Protein 1Q7H (pdb70)

Structure (mmCIF, N/CA/C/O backbone):
data_1Q7H
#
_entry.id   1Q7H
#
_cell.length_a   48.228
_cell.length_b   58.158
_cell.length_c   112.218
_cell.angle_alpha   90.00
_cell.angle_beta   90.00
_cell.angle_gamma   90.00
#
_symmetry.space_group_name_H-M   'C 2 2 21'
#
loop_
_entity.id
_entity.type
_entity.pdbx_description
1 polymer 'conserved hypothetical protein'
2 non-polymer 'ZINC ION'
3 water water
#
loop_
_atom_site.group_PDB
_atom_site.id
_atom_site.type_symbol
_atom_site.label_atom_id
_atom_site.label_alt_id
_atom_site.label_comp_id
_atom_site.label_asym_id
_atom_site.label_entity_id
_atom_site.label_seq_id
_atom_site.pdbx_PDB_ins_code
_atom_site.Cartn_x
_atom_site.Cartn_y
_atom_site.Cartn_z
_atom_site.occupancy
_atom_site.B_iso_or_equiv
_atom_site.auth_seq_id
_atom_site.auth_comp_id
_atom_site.auth_asym_id
_atom_site.auth_atom_id
_atom_site.pdbx_PDB_model_num
ATOM 1 N N . SER A 1 3 ? 8.639 36.818 2.923 1.00 55.66 3 SER A N 1
ATOM 2 C CA . SER A 1 3 ? 9.190 35.475 2.591 1.00 49.92 3 SER A CA 1
ATOM 3 C C . SER A 1 3 ? 8.248 34.373 3.079 1.00 47.16 3 SER A C 1
ATOM 4 O O . SER A 1 3 ? 8.514 33.187 2.891 1.00 49.10 3 SER A O 1
ATOM 7 N N . LYS A 1 4 ? 7.151 34.776 3.713 1.00 40.74 4 LYS A N 1
ATOM 8 C CA . LYS A 1 4 ? 6.149 33.836 4.201 1.00 37.77 4 LYS A CA 1
ATOM 9 C C . LYS A 1 4 ? 4.909 33.947 3.322 1.00 35.71 4 LYS A C 1
ATOM 10 O O . LYS A 1 4 ? 4.618 35.015 2.788 1.00 35.31 4 LYS A O 1
ATOM 16 N N . HIS A 1 5 ? 4.170 32.850 3.194 1.00 29.67 5 HIS A N 1
ATOM 17 C CA . HIS A 1 5 ? 2.948 32.839 2.397 1.00 27.11 5 HIS A CA 1
ATOM 18 C C . HIS A 1 5 ? 1.937 31.891 3.014 1.00 21.54 5 HIS A C 1
ATOM 19 O O . HIS A 1 5 ? 2.274 30.763 3.361 1.00 23.46 5 HIS A O 1
ATOM 26 N N . PHE A 1 6 ? 0.697 32.334 3.151 1.00 24.40 6 PHE A N 1
ATOM 27 C CA . PHE A 1 6 ? -0.328 31.442 3.660 1.00 23.90 6 PHE A CA 1
ATOM 28 C C . PHE A 1 6 ? -0.574 30.489 2.502 1.00 25.82 6 PHE A C 1
ATOM 29 O O . PHE A 1 6 ? -0.611 30.913 1.339 1.00 20.73 6 PHE A O 1
ATOM 37 N N . ILE A 1 7 ? -0.705 29.205 2.813 1.00 18.76 7 ILE A N 1
ATOM 38 C CA . ILE A 1 7 ? -0.923 28.206 1.788 1.00 20.31 7 ILE A CA 1
ATOM 39 C C . ILE A 1 7 ? -2.400 27.885 1.643 1.00 18.90 7 ILE A C 1
ATOM 40 O O . ILE A 1 7 ? -3.200 28.197 2.521 1.00 24.38 7 ILE A O 1
ATOM 45 N N . SER A 1 8 ? -2.763 27.283 0.514 1.00 22.64 8 SER A N 1
ATOM 46 C CA . SER A 1 8 ? -4.151 26.921 0.253 1.00 23.66 8 SER A CA 1
ATOM 47 C C . SER A 1 8 ? -4.679 25.930 1.297 1.00 24.77 8 SER A C 1
ATOM 48 O O . SER A 1 8 ? -3.922 25.330 2.063 1.00 21.44 8 SER A O 1
ATOM 51 N N . LYS A 1 9 ? -5.994 25.766 1.302 1.00 25.36 9 LYS A N 1
ATOM 52 C CA . LYS A 1 9 ? -6.664 24.855 2.207 1.00 29.71 9 LYS A CA 1
ATOM 53 C C . LYS A 1 9 ? -6.175 23.425 1.933 1.00 27.63 9 LYS A C 1
ATOM 54 O O . LYS A 1 9 ? -5.908 22.660 2.861 1.00 29.89 9 LYS A O 1
ATOM 60 N N . LYS A 1 10 ? -6.041 23.065 0.661 1.00 26.77 10 LYS A N 1
ATOM 61 C CA . LYS A 1 10 ? -5.595 21.720 0.314 1.00 28.51 10 LYS A CA 1
ATOM 62 C C . LYS A 1 10 ? -4.152 21.455 0.721 1.00 27.01 10 LYS A C 1
ATOM 63 O O . LYS A 1 10 ? -3.809 20.342 1.114 1.00 32.00 10 LYS A O 1
ATOM 69 N N . GLU A 1 11 ? -3.302 22.470 0.631 1.00 26.32 11 GLU A N 1
ATOM 70 C CA . GLU A 1 11 ? -1.911 22.305 1.024 1.00 25.94 11 GLU A CA 1
ATOM 71 C C . GLU A 1 11 ? -1.854 22.098 2.541 1.00 24.77 11 GLU A C 1
ATOM 72 O O . GLU A 1 11 ? -1.161 21.212 3.024 1.00 26.11 11 GLU A O 1
ATOM 78 N N . ALA A 1 12 ? -2.595 22.917 3.282 1.00 22.45 12 ALA A N 1
ATOM 79 C CA . ALA A 1 12 ? -2.626 22.820 4.735 1.00 21.25 12 ALA A CA 1
ATOM 80 C C . ALA A 1 12 ? -3.094 21.439 5.167 1.00 24.30 12 ALA A C 1
ATOM 81 O O . ALA A 1 12 ? -2.501 20.816 6.045 1.00 22.20 12 ALA A O 1
ATOM 83 N N . LYS A 1 13 ? -4.155 20.957 4.533 1.00 26.90 13 LYS A N 1
ATOM 84 C CA . LYS A 1 13 ? -4.710 19.656 4.869 1.00 27.02 13 LYS A CA 1
ATOM 85 C C . LYS A 1 13 ? -3.648 18.567 4.899 1.00 26.33 13 LYS A C 1
ATOM 86 O O . LYS A 1 13 ? -3.679 17.692 5.763 1.00 25.90 13 LYS A O 1
ATOM 92 N N . ARG A 1 14 ? -2.705 18.614 3.965 1.00 22.83 14 ARG A N 1
ATOM 93 C CA . ARG A 1 14 ? -1.656 17.604 3.929 1.00 21.54 14 ARG A CA 1
ATOM 94 C C . ARG A 1 14 ? -0.839 17.633 5.218 1.00 22.31 14 ARG A C 1
ATOM 95 O O . ARG A 1 14 ? -0.480 16.590 5.767 1.00 22.92 14 ARG A O 1
ATOM 103 N N . ILE A 1 15 ? -0.537 18.833 5.693 1.00 21.02 15 ILE A N 1
ATOM 104 C CA . ILE A 1 15 ? 0.237 18.979 6.911 1.00 20.83 15 ILE A CA 1
ATOM 105 C C . ILE A 1 15 ? -0.591 18.554 8.122 1.00 23.30 15 ILE A C 1
ATOM 106 O O . ILE A 1 15 ? -0.062 17.934 9.040 1.00 21.51 15 ILE A O 1
ATOM 111 N N . TRP A 1 16 ? -1.886 18.866 8.121 1.00 20.82 16 TRP A N 1
ATOM 112 C CA . TRP A 1 16 ? -2.740 18.474 9.242 1.00 22.88 16 TRP A CA 1
ATOM 113 C C . TRP A 1 16 ? -2.759 16.958 9.362 1.00 23.94 16 TRP A C 1
ATOM 114 O O . TRP A 1 16 ? -2.663 16.403 10.464 1.00 21.45 16 TRP A O 1
ATOM 125 N N . GLU A 1 17 ? -2.896 16.295 8.219 1.00 20.70 17 GLU A N 1
ATOM 126 C CA . GLU A 1 17 ? -2.946 14.845 8.179 1.00 20.79 17 GLU A CA 1
ATOM 127 C C . GLU A 1 17 ? -1.630 14.226 8.622 1.00 14.25 17 GLU A C 1
ATOM 128 O O . GLU A 1 17 ? -1.624 13.208 9.295 1.00 21.26 17 GLU A O 1
ATOM 134 N N . GLN A 1 18 ? -0.512 14.830 8.243 1.00 19.95 18 GLN A N 1
ATOM 135 C CA . GLN A 1 18 ? 0.785 14.305 8.661 1.00 18.97 18 GLN A CA 1
ATOM 136 C C . GLN A 1 18 ? 0.920 14.367 10.185 1.00 21.39 18 GLN A C 1
ATOM 137 O O . GLN A 1 18 ? 1.386 13.421 10.814 1.00 23.71 18 GLN A O 1
ATOM 151 N N . SER A 1 20 ? -1.573 14.553 12.327 1.00 18.64 20 SER A N 1
ATOM 152 C CA . SER A 1 20 ? -2.617 13.727 12.936 1.00 21.88 20 SER A CA 1
ATOM 153 C C . SER A 1 20 ? -2.114 12.292 13.131 1.00 23.03 20 SER A C 1
ATOM 154 O O . SER A 1 20 ? -2.659 11.530 13.923 1.00 25.62 20 SER A O 1
ATOM 157 N N . ARG A 1 21 ? -1.066 11.925 12.407 1.00 26.00 21 ARG A N 1
ATOM 158 C CA . ARG A 1 21 ? -0.496 10.591 12.542 1.00 27.33 21 ARG A CA 1
ATOM 159 C C . ARG A 1 21 ? 0.010 10.376 13.959 1.00 28.73 21 ARG A C 1
ATOM 160 O O . ARG A 1 21 ? 0.076 9.247 14.440 1.00 29.80 21 ARG A O 1
ATOM 168 N N . TYR A 1 22 ? 0.382 11.464 14.621 1.00 21.72 22 TYR A N 1
ATOM 169 C CA . TYR A 1 22 ? 0.906 11.383 15.977 1.00 20.85 22 TYR A CA 1
ATOM 170 C C . TYR A 1 22 ? -0.100 11.903 16.981 1.00 15.84 22 TYR A C 1
ATOM 171 O O . TYR A 1 22 ? 0.235 12.141 18.141 1.00 21.29 22 TYR A O 1
ATOM 180 N N . GLY A 1 23 ? -1.335 12.082 16.524 1.00 15.59 23 GLY A N 1
ATOM 181 C CA . GLY A 1 23 ? -2.379 12.584 17.396 1.00 14.09 23 GLY A CA 1
ATOM 182 C C . GLY A 1 23 ? -2.269 14.078 17.663 1.00 16.83 23 GLY A C 1
ATOM 183 O O . GLY A 1 23 ? -2.913 14.585 18.576 1.00 15.78 23 GLY A O 1
ATOM 184 N N . ILE A 1 24 ? -1.446 14.779 16.882 1.00 15.45 24 ILE A N 1
ATOM 185 C CA . ILE A 1 24 ? -1.286 16.228 17.038 1.00 15.53 24 ILE A CA 1
ATOM 186 C C . ILE A 1 24 ? -2.375 16.824 16.147 1.00 17.83 24 ILE A C 1
ATOM 187 O O . ILE A 1 24 ? -2.310 16.744 14.917 1.00 20.44 24 ILE A O 1
ATOM 192 N N . ASP A 1 25 ? -3.382 17.412 16.776 1.00 17.35 25 ASP A N 1
ATOM 193 C CA . ASP A 1 25 ? -4.532 17.959 16.063 1.00 18.50 25 ASP A CA 1
ATOM 194 C C . ASP A 1 25 ? -4.504 19.444 15.716 1.00 18.31 25 ASP A C 1
ATOM 195 O O . ASP A 1 25 ? -4.738 20.289 16.579 1.00 20.27 25 ASP A O 1
ATOM 200 N N . ILE A 1 26 ? -4.235 19.759 14.449 1.00 21.86 26 ILE A N 1
ATOM 201 C CA . ILE A 1 26 ? -4.231 21.148 13.988 1.00 21.35 26 ILE A CA 1
ATOM 202 C C . ILE A 1 26 ? -5.178 21.291 12.803 1.00 20.99 26 ILE A C 1
ATOM 203 O O . ILE A 1 26 ? -5.074 22.227 12.021 1.00 23.27 26 ILE A O 1
ATOM 208 N N . THR A 1 27 ? -6.098 20.347 12.669 1.00 23.92 27 THR A N 1
ATOM 209 C CA . THR A 1 27 ? -7.062 20.381 11.576 1.00 27.13 27 THR A CA 1
ATOM 210 C C . THR A 1 27 ? -7.771 21.727 11.570 1.00 26.33 27 THR A C 1
ATOM 211 O O . THR A 1 27 ? -8.217 22.198 12.612 1.00 25.79 27 THR A O 1
ATOM 215 N N . GLY A 1 28 ? -7.852 22.354 10.400 1.00 27.93 28 GLY A N 1
ATOM 216 C CA . GLY A 1 28 ? -8.515 23.643 10.301 1.00 26.15 28 GLY A CA 1
ATOM 217 C C . GLY A 1 28 ? -7.633 24.862 10.516 1.00 28.20 28 GLY A C 1
ATOM 218 O O . GLY A 1 28 ? -8.052 25.982 10.230 1.00 35.51 28 GLY A O 1
ATOM 219 N N . GLU A 1 29 ? -6.420 24.668 11.021 1.00 26.86 29 GLU A N 1
ATOM 220 C CA . GLU A 1 29 ? -5.515 25.795 11.250 1.00 24.08 29 GLU A CA 1
ATOM 221 C C . GLU A 1 29 ? -4.878 26.246 9.931 1.00 27.08 29 GLU A C 1
ATOM 222 O O . GLU A 1 29 ? -4.365 25.425 9.169 1.00 24.13 29 GLU A O 1
ATOM 228 N N . SER A 1 30 ? -4.918 27.543 9.646 1.00 25.84 30 SER A N 1
ATOM 229 C CA . SER A 1 30 ? -4.309 28.027 8.415 1.00 27.45 30 SER A CA 1
ATOM 230 C C . SER A 1 30 ? -2.820 28.154 8.675 1.00 24.58 30 SER A C 1
ATOM 231 O O . SER A 1 30 ? -2.405 28.500 9.778 1.00 22.59 30 SER A O 1
ATOM 234 N N . LEU A 1 31 ? -2.019 27.879 7.653 1.00 21.31 31 LEU A N 1
ATOM 235 C CA . LEU A 1 31 ? -0.570 27.902 7.793 1.00 20.10 31 LEU A CA 1
ATOM 236 C C . LEU A 1 31 ? 0.187 28.811 6.826 1.00 21.39 31 LEU A C 1
ATOM 237 O O . LEU A 1 31 ? -0.233 29.012 5.688 1.00 22.92 31 LEU A O 1
ATOM 242 N N . GLU A 1 32 ? 1.307 29.358 7.290 1.00 21.28 32 GLU A N 1
ATOM 243 C CA . GLU A 1 32 ? 2.165 30.171 6.441 1.00 22.95 32 GLU A CA 1
ATOM 244 C C . GLU A 1 32 ? 3.417 29.333 6.280 1.00 24.69 32 GLU A C 1
ATOM 245 O O . GLU A 1 32 ? 3.845 28.672 7.224 1.00 27.41 32 GLU A O 1
ATOM 251 N N . VAL A 1 33 ? 4.005 29.346 5.095 1.00 22.14 33 VAL A N 1
ATOM 252 C CA . VAL A 1 33 ? 5.201 28.562 4.866 1.00 18.96 33 VAL A CA 1
ATOM 253 C C . VAL A 1 33 ? 6.365 29.483 4.532 1.00 23.56 33 VAL A C 1
ATOM 254 O O . VAL A 1 33 ? 6.171 30.553 3.968 1.00 20.29 33 VAL A O 1
ATOM 258 N N . ALA A 1 34 ? 7.572 29.067 4.900 1.00 25.68 34 ALA A N 1
ATOM 259 C CA . ALA A 1 34 ? 8.775 29.843 4.632 1.00 28.65 34 ALA A CA 1
ATOM 260 C C . ALA A 1 34 ? 9.895 28.861 4.305 1.00 32.91 34 ALA A C 1
ATOM 261 O O . ALA A 1 34 ? 9.833 27.701 4.707 1.00 32.47 34 ALA A O 1
ATOM 263 N N . ALA A 1 35 ? 10.921 29.315 3.589 1.00 39.10 35 ALA A N 1
ATOM 264 C CA . ALA A 1 35 ? 12.013 28.425 3.208 1.00 42.51 35 ALA A CA 1
ATOM 265 C C . ALA A 1 35 ? 13.443 28.874 3.531 1.00 47.42 35 ALA A C 1
ATOM 266 O O . ALA A 1 35 ? 13.690 29.997 3.964 1.00 47.37 35 ALA A O 1
ATOM 268 N N . GLN A 1 36 ? 14.370 27.942 3.320 1.00 50.45 36 GLN A N 1
ATOM 269 C CA . GLN A 1 36 ? 15.807 28.125 3.519 1.00 55.49 36 GLN A CA 1
ATOM 270 C C . GLN A 1 36 ? 16.417 27.082 2.585 1.00 60.62 36 GLN A C 1
ATOM 271 O O . GLN A 1 36 ? 17.630 26.865 2.568 1.00 59.04 36 GLN A O 1
ATOM 277 N N . LYS A 1 37 ? 15.536 26.433 1.824 1.00 66.34 37 LYS A N 1
ATOM 278 C CA . LYS A 1 37 ? 15.886 25.381 0.871 1.00 70.97 37 LYS A CA 1
ATOM 279 C C . LYS A 1 37 ? 16.750 24.277 1.463 1.00 72.34 37 LYS A C 1
ATOM 280 O O . LYS A 1 37 ? 17.246 23.408 0.754 1.00 75.22 37 LYS A O 1
ATOM 286 N N . SER A 1 38 ? 16.915 24.328 2.777 1.00 74.26 38 SER A N 1
ATOM 287 C CA . SER A 1 38 ? 17.659 23.325 3.525 1.00 73.39 38 SER A CA 1
ATOM 288 C C . SER A 1 38 ? 16.595 22.785 4.473 1.00 70.44 38 SER A C 1
ATOM 289 O O . SER A 1 38 ? 16.794 21.794 5.182 1.00 72.24 38 SER A O 1
ATOM 292 N N . ALA A 1 39 ? 15.456 23.474 4.453 1.00 63.93 39 ALA A N 1
ATOM 293 C CA . ALA A 1 39 ? 14.297 23.149 5.269 1.00 53.60 39 ALA A CA 1
ATOM 294 C C . ALA A 1 39 ? 13.250 24.243 5.096 1.00 46.14 39 ALA A C 1
ATOM 295 O O . ALA A 1 39 ? 13.572 25.373 4.736 1.00 45.32 39 ALA A O 1
ATOM 297 N N . SER A 1 40 ? 11.996 23.888 5.341 1.00 40.64 40 SER A N 1
ATOM 298 C CA . SER A 1 40 ? 10.880 24.820 5.253 1.00 34.59 40 SER A CA 1
ATOM 299 C C . SER A 1 40 ? 10.161 24.750 6.592 1.00 29.88 40 SER A C 1
ATOM 300 O O . SER A 1 40 ? 10.297 23.766 7.319 1.00 27.66 40 SER A O 1
ATOM 303 N N . ALA A 1 41 ? 9.402 25.78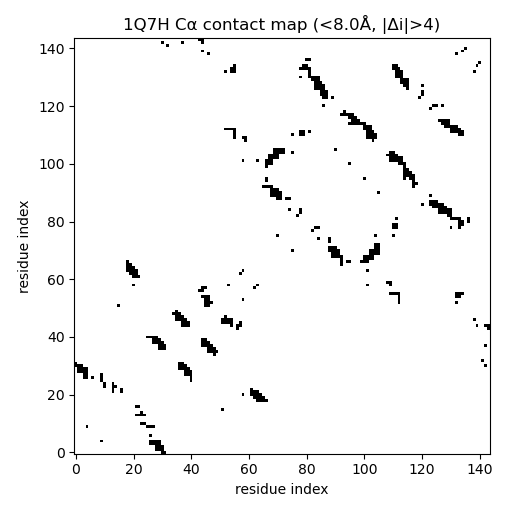5 6.921 1.00 23.33 41 ALA A N 1
ATOM 304 C CA . ALA A 1 41 ? 8.676 25.791 8.176 1.00 22.41 41 ALA A CA 1
ATOM 305 C C . ALA A 1 41 ? 7.261 26.272 7.960 1.00 22.52 41 ALA A C 1
ATOM 306 O O . ALA A 1 41 ? 7.014 27.151 7.137 1.00 25.52 41 ALA A O 1
ATOM 308 N N . TYR A 1 42 ? 6.332 25.675 8.695 1.00 20.73 42 TYR A N 1
ATOM 309 C CA . TYR A 1 42 ? 4.929 26.052 8.624 1.00 19.71 42 TYR A CA 1
ATOM 310 C C . TYR A 1 42 ? 4.595 26.739 9.949 1.00 20.67 42 TYR A C 1
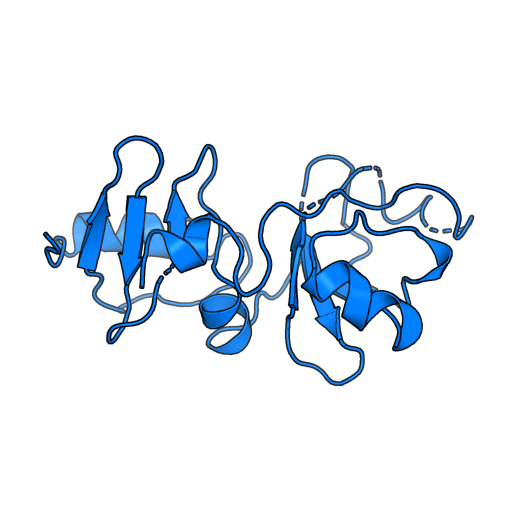ATOM 311 O O . TYR A 1 42 ? 4.765 26.163 11.028 1.00 14.76 42 TYR A O 1
ATOM 320 N N . TYR A 1 43 ? 4.144 27.984 9.850 1.00 17.60 43 TYR A N 1
ATOM 321 C CA . TYR A 1 43 ? 3.808 28.807 11.001 1.00 12.73 43 TYR A CA 1
ATOM 322 C C . TYR A 1 43 ? 2.315 28.877 11.271 1.00 19.38 43 TYR A C 1
ATOM 323 O O . TYR A 1 43 ? 1.499 28.814 10.345 1.00 16.92 43 TYR A O 1
ATOM 332 N N . ILE A 1 44 ? 1.975 29.002 12.550 1.00 16.23 44 ILE A N 1
ATOM 333 C CA . ILE A 1 44 ? 0.601 29.194 12.994 1.00 20.48 44 ILE A CA 1
ATOM 334 C C . ILE A 1 44 ? 0.741 30.399 13.920 1.00 23.98 44 ILE A C 1
ATOM 335 O O . ILE A 1 44 ? 1.526 30.379 14.863 1.00 26.26 44 ILE A O 1
ATOM 340 N N . GLY A 1 45 ? 0.024 31.470 13.620 1.00 28.74 45 GLY A N 1
ATOM 341 C CA . GLY A 1 45 ? 0.104 32.658 14.447 1.00 25.78 45 GLY A CA 1
ATOM 342 C C . GLY A 1 45 ? 1.499 33.200 14.709 1.00 25.49 45 GLY A C 1
ATOM 343 O O . GLY A 1 45 ? 1.806 33.577 15.838 1.00 29.31 45 GLY A O 1
ATOM 344 N N . GLY A 1 46 ? 2.360 33.235 13.699 1.00 21.97 46 GLY A N 1
ATOM 345 C CA . GLY A 1 46 ? 3.688 33.783 13.930 1.00 26.93 46 GLY A CA 1
ATOM 346 C C . GLY A 1 46 ? 4.747 32.875 14.544 1.00 33.30 46 GLY A C 1
ATOM 347 O O . GLY A 1 46 ? 5.899 33.287 14.687 1.00 32.29 46 GLY A O 1
ATOM 348 N N . LYS A 1 47 ? 4.382 31.652 14.917 1.00 28.41 47 LYS A N 1
ATOM 349 C CA . LYS A 1 47 ? 5.361 30.731 15.489 1.00 27.55 47 LYS A CA 1
ATOM 350 C C . LYS A 1 47 ? 5.566 29.515 14.586 1.00 21.86 47 LYS A C 1
ATOM 351 O O . LYS A 1 47 ? 4.620 29.019 13.983 1.00 18.80 47 LYS A O 1
ATOM 357 N N . PRO A 1 48 ? 6.813 29.034 14.460 1.00 16.89 48 PRO A N 1
ATOM 358 C CA . PRO A 1 48 ? 7.032 27.862 13.606 1.00 15.34 48 PRO A CA 1
ATOM 359 C C . PRO A 1 48 ? 6.435 26.631 14.28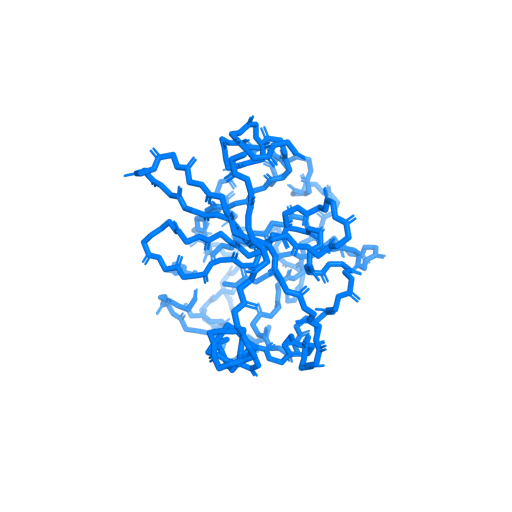7 1.00 17.06 48 PRO A C 1
ATOM 360 O O . PRO A 1 48 ? 6.751 26.340 15.439 1.00 18.17 48 PRO A O 1
ATOM 372 N N . VAL A 1 50 ? 5.680 23.365 12.271 1.00 13.85 50 VAL A N 1
ATOM 373 C CA . VAL A 1 50 ? 6.119 22.124 11.644 1.00 15.07 50 VAL A CA 1
ATOM 374 C C . VAL A 1 50 ? 7.318 22.406 10.751 1.00 18.51 50 VAL A C 1
ATOM 375 O O . VAL A 1 50 ? 7.287 23.325 9.938 1.00 21.78 50 VAL A O 1
ATOM 379 N N . PHE A 1 51 ? 8.377 21.620 10.910 1.00 14.81 51 PHE A N 1
ATOM 380 C CA . PHE A 1 51 ? 9.571 21.791 10.097 1.00 19.15 51 PHE A CA 1
ATOM 381 C C . PHE A 1 51 ? 9.657 20.671 9.070 1.00 19.67 51 PHE A C 1
ATOM 382 O O . PHE A 1 51 ? 9.329 19.516 9.357 1.00 21.54 51 PHE A O 1
ATOM 390 N N . GLN A 1 52 ? 10.089 21.026 7.871 1.00 22.06 52 GLN A N 1
ATOM 391 C CA . GLN A 1 52 ? 10.282 20.060 6.805 1.00 28.94 52 GLN A CA 1
ATOM 392 C C . GLN A 1 52 ? 11.800 19.994 6.674 1.00 31.57 52 GLN A C 1
ATOM 393 O O . GLN A 1 52 ? 12.410 20.833 6.024 1.00 35.91 52 GLN A O 1
ATOM 399 N N . ALA A 1 53 ? 12.409 19.024 7.340 1.00 37.04 53 ALA A N 1
ATOM 400 C CA . ALA A 1 53 ? 13.857 18.852 7.298 1.00 41.21 53 ALA A CA 1
ATOM 401 C C . ALA A 1 53 ? 14.093 17.356 7.191 1.00 43.92 53 ALA A C 1
ATOM 402 O O . ALA A 1 53 ? 14.506 16.707 8.154 1.00 47.88 53 ALA A O 1
ATOM 404 N N . GLY A 1 54 ? 13.828 16.815 6.007 1.00 45.12 54 GLY A N 1
ATOM 405 C CA . GLY A 1 54 ? 13.960 15.386 5.801 1.00 45.16 54 GLY A CA 1
ATOM 406 C C . GLY A 1 54 ? 12.546 14.887 5.992 1.00 46.74 54 GLY A C 1
ATOM 407 O O . GLY A 1 54 ? 11.811 14.670 5.025 1.00 50.80 54 GLY A O 1
ATOM 408 N N . ASP A 1 55 ? 12.155 14.721 7.250 1.00 44.26 55 ASP A N 1
ATOM 409 C CA . ASP A 1 55 ? 10.800 14.299 7.571 1.00 41.67 55 ASP A CA 1
ATOM 410 C C . ASP A 1 55 ? 10.095 15.543 8.096 1.00 34.73 55 ASP A C 1
ATOM 411 O O . ASP A 1 55 ? 10.740 16.564 8.342 1.00 30.56 55 ASP A O 1
ATOM 416 N N . LEU A 1 56 ? 8.779 15.469 8.247 1.00 24.31 56 LEU A N 1
ATOM 417 C CA . LEU A 1 56 ? 8.039 16.587 8.799 1.00 24.44 56 LEU A CA 1
ATOM 418 C C . LEU A 1 56 ? 8.149 16.425 10.310 1.00 24.44 56 LEU A C 1
ATOM 419 O O . LEU A 1 56 ? 7.737 15.413 10.871 1.00 24.19 56 LEU A O 1
ATOM 424 N N . ILE A 1 57 ? 8.711 17.439 10.950 1.00 19.15 57 ILE A N 1
ATOM 425 C CA . ILE A 1 57 ? 8.944 17.448 12.385 1.00 19.03 57 ILE A CA 1
ATOM 426 C C . ILE A 1 57 ? 8.125 18.524 13.089 1.00 18.42 57 ILE A C 1
ATOM 427 O O . ILE A 1 57 ? 8.160 19.689 12.694 1.00 18.03 57 ILE A O 1
ATOM 432 N N . PRO A 1 58 ? 7.358 18.152 14.131 1.00 17.42 58 PRO A N 1
ATOM 433 C CA . PRO A 1 58 ? 6.573 19.179 14.838 1.00 10.11 58 PRO A CA 1
ATOM 434 C C . PRO A 1 58 ? 7.574 19.968 15.670 1.00 13.06 58 PRO A C 1
ATOM 435 O O . PRO A 1 58 ? 8.569 19.407 16.120 1.00 18.80 58 PRO A O 1
ATOM 439 N N . SER A 1 59 ? 7.342 21.259 15.861 1.00 13.95 59 SER A N 1
ATOM 440 C CA . SER A 1 59 ? 8.255 22.053 16.668 1.00 15.91 59 SER A CA 1
ATOM 441 C C . SER A 1 59 ? 7.902 21.828 18.135 1.00 15.19 59 SER A C 1
ATOM 442 O O . SER A 1 59 ? 6.836 21.305 18.445 1.00 12.20 59 SER A O 1
ATOM 445 N N . VAL A 1 60 ? 8.790 22.222 19.039 1.00 13.44 60 VAL A N 1
ATOM 446 C CA . VAL A 1 60 ? 8.482 22.069 20.444 1.00 16.16 60 VAL A CA 1
ATOM 447 C C . VAL A 1 60 ? 7.301 22.975 20.786 1.00 15.73 60 VAL A C 1
ATOM 448 O O . VAL A 1 60 ? 6.576 22.700 21.734 1.00 17.92 60 VAL A O 1
ATOM 452 N N . TYR A 1 61 ? 7.093 24.042 20.009 1.00 15.90 61 TYR A N 1
ATOM 453 C CA . TYR A 1 61 ? 5.959 24.933 20.272 1.00 14.91 61 TYR A CA 1
ATOM 454 C C . TYR A 1 61 ? 4.669 24.204 19.933 1.00 16.51 61 TYR A C 1
ATOM 455 O O . TYR A 1 61 ? 3.689 24.298 20.667 1.00 16.33 61 TYR A O 1
ATOM 464 N N . LEU A 1 62 ? 4.664 23.481 18.814 1.00 17.74 62 LEU A N 1
ATOM 465 C CA . LEU A 1 62 ? 3.467 22.746 18.435 1.00 13.48 62 LEU A CA 1
ATOM 466 C C . LEU A 1 62 ? 3.210 21.634 19.454 1.00 13.48 62 LEU A C 1
ATOM 467 O O . LEU A 1 62 ? 2.075 21.405 19.852 1.00 14.77 62 LEU A O 1
ATOM 472 N N . LEU A 1 63 ? 4.263 20.949 19.885 1.00 15.47 63 LEU A N 1
ATOM 473 C CA . LEU A 1 63 ? 4.093 19.878 20.856 1.00 14.37 63 LEU A CA 1
ATOM 474 C C . LEU A 1 63 ? 3.398 20.379 22.127 1.00 14.79 63 LEU A C 1
ATOM 475 O O . LEU A 1 63 ? 2.622 19.653 22.756 1.00 14.27 63 LEU A O 1
ATOM 480 N N . ASN A 1 64 ? 3.661 21.625 22.493 1.00 9.31 64 ASN A N 1
ATOM 481 C CA . ASN A 1 64 ? 3.073 22.177 23.702 1.00 10.97 64 ASN A CA 1
ATOM 482 C C . ASN A 1 64 ? 1.736 22.850 23.464 1.00 15.24 64 ASN A C 1
ATOM 483 O O . ASN A 1 64 ? 0.979 23.067 24.401 1.00 17.18 64 ASN A O 1
ATOM 488 N N . TYR A 1 65 ? 1.440 23.159 22.204 1.00 13.25 65 TYR A N 1
ATOM 489 C CA . TYR A 1 65 ? 0.175 23.782 21.841 1.00 11.84 65 TYR A CA 1
ATOM 490 C C . TYR A 1 65 ? -0.881 22.689 21.614 1.00 17.02 65 TYR A C 1
ATOM 491 O O . TYR A 1 65 ? -2.034 22.828 22.009 1.00 17.53 65 TYR A O 1
ATOM 500 N N . ARG A 1 66 ? -0.473 21.599 20.974 1.00 16.09 66 ARG A N 1
ATOM 501 C CA . ARG A 1 66 ? -1.371 20.480 20.686 1.00 15.25 66 ARG A CA 1
ATOM 502 C C . ARG A 1 66 ? -0.603 19.188 20.939 1.00 16.79 66 ARG A C 1
ATOM 503 O O . ARG A 1 66 ? 0.069 18.676 20.039 1.00 12.01 66 ARG A O 1
ATOM 511 N N . ASN A 1 67 ? -0.696 18.668 22.164 1.00 15.43 67 ASN A N 1
ATOM 512 C CA . ASN A 1 67 ? 0.035 17.461 22.540 1.00 15.98 67 ASN A CA 1
ATOM 513 C C . ASN A 1 67 ? -0.192 16.263 21.632 1.00 14.19 67 ASN A C 1
ATOM 514 O O . ASN A 1 67 ? -1.284 16.060 21.122 1.00 17.97 67 ASN A O 1
ATOM 519 N N . PRO A 1 68 ? 0.859 15.470 21.391 1.00 16.01 68 PRO A N 1
ATOM 520 C CA . PRO A 1 68 ? 0.691 14.287 20.551 1.00 11.07 68 PRO A CA 1
ATOM 521 C C . PRO A 1 68 ? 0.031 13.269 21.488 1.00 17.49 68 PRO A C 1
ATOM 522 O O . PRO A 1 68 ? 0.052 13.451 22.710 1.00 16.25 68 PRO A O 1
ATOM 526 N N . SER A 1 69 ? -0.539 12.205 20.938 1.00 19.23 69 SER A N 1
ATOM 527 C CA . SER A 1 69 ? -1.184 11.192 21.768 1.00 15.38 69 SER A CA 1
ATOM 528 C C . SER A 1 69 ? -0.419 9.877 21.761 1.00 18.89 69 SER A C 1
ATOM 529 O O . SER A 1 69 ? -0.826 8.919 22.405 1.00 21.76 69 SER A O 1
ATOM 532 N N . ARG A 1 70 ? 0.680 9.822 21.020 1.00 18.54 70 ARG A N 1
ATOM 533 C CA . ARG A 1 70 ? 1.485 8.608 20.980 1.00 20.39 70 ARG A CA 1
ATOM 534 C C . ARG A 1 70 ? 2.954 8.956 20.861 1.00 16.34 70 ARG A C 1
ATOM 535 O O . ARG A 1 70 ? 3.307 10.100 20.577 1.00 13.89 70 ARG A O 1
ATOM 543 N N . ASN A 1 71 ? 3.795 7.958 21.113 1.00 15.51 71 ASN A N 1
ATOM 544 C CA . ASN A 1 71 ? 5.243 8.074 21.024 1.00 15.04 71 ASN A CA 1
ATOM 545 C C . ASN A 1 71 ? 5.838 9.065 21.994 1.00 15.02 71 ASN A C 1
ATOM 546 O O . ASN A 1 71 ? 6.836 9.705 21.694 1.00 15.89 71 ASN A O 1
ATOM 551 N N . ILE A 1 72 ? 5.229 9.174 23.165 1.00 15.06 72 ILE A N 1
ATOM 552 C CA . ILE A 1 72 ? 5.710 10.090 24.182 1.00 13.46 72 ILE A CA 1
ATOM 553 C C . ILE A 1 72 ? 6.729 9.419 25.102 1.00 11.18 72 ILE A C 1
ATOM 554 O O . ILE A 1 72 ? 6.585 8.255 25.467 1.00 15.58 72 ILE A O 1
ATOM 559 N N . VAL A 1 73 ? 7.759 10.171 25.466 1.00 14.60 73 VAL A N 1
ATOM 560 C CA . VAL A 1 73 ? 8.810 9.686 26.348 1.00 13.95 73 VAL A CA 1
ATOM 561 C C . VAL A 1 73 ? 9.027 10.731 27.424 1.00 12.07 73 VAL A C 1
ATOM 562 O O . VAL A 1 73 ? 9.267 11.899 27.124 1.00 14.13 73 VAL A O 1
ATOM 566 N N . THR A 1 74 ? 8.924 10.314 28.679 1.00 17.29 74 THR A N 1
ATOM 567 C CA . THR A 1 74 ? 9.104 11.222 29.800 1.00 18.88 74 THR A C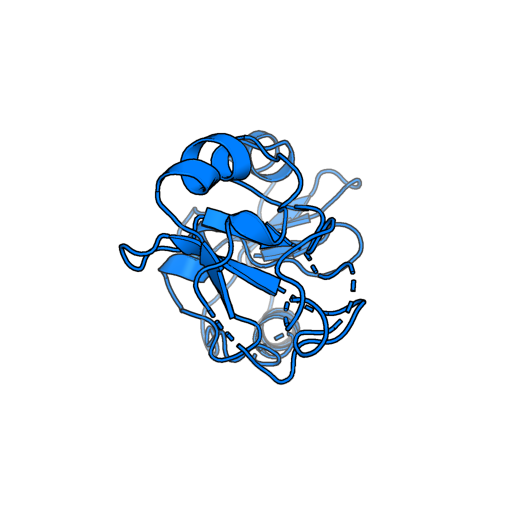A 1
ATOM 568 C C . THR A 1 74 ? 10.466 11.013 30.444 1.00 18.28 74 THR A C 1
ATOM 569 O O . THR A 1 74 ? 10.837 9.887 30.776 1.00 16.02 74 THR A O 1
ATOM 573 N N . VAL A 1 75 ? 11.206 12.104 30.617 1.00 15.82 75 VAL A N 1
ATOM 574 C CA . VAL A 1 75 ? 12.534 12.036 31.210 1.00 14.42 75 VAL A CA 1
ATOM 575 C C . VAL A 1 75 ? 12.571 12.709 32.578 1.00 19.41 75 VAL A C 1
ATOM 576 O O . VAL A 1 75 ? 11.689 13.507 32.907 1.00 19.89 75 VAL A O 1
ATOM 580 N N . ASP A 1 76 ? 13.584 12.386 33.382 1.00 19.83 76 ASP A N 1
ATOM 581 C CA . ASP A 1 76 ? 13.664 12.962 34.712 1.00 17.97 76 ASP A CA 1
ATOM 582 C C . ASP A 1 76 ? 14.330 14.326 34.734 1.00 17.59 76 ASP A C 1
ATOM 583 O O . ASP A 1 76 ? 14.800 14.819 33.721 1.00 19.09 76 ASP A O 1
ATOM 588 N N . GLU A 1 77 ? 14.350 14.929 35.912 1.00 18.46 77 GLU A N 1
ATOM 589 C CA . GLU A 1 77 ? 14.914 16.248 36.106 1.00 23.87 77 GLU A CA 1
ATOM 590 C C . GLU A 1 77 ? 16.353 16.359 35.627 1.00 21.75 77 GLU A C 1
ATOM 591 O O . GLU A 1 77 ? 16.725 17.347 35.001 1.00 26.97 77 GLU A O 1
ATOM 597 N N . GLY A 1 78 ? 17.160 15.342 35.918 1.00 20.97 78 GLY A N 1
ATOM 598 C CA . GLY A 1 78 ? 18.551 15.371 35.515 1.00 15.89 78 GLY A CA 1
ATOM 599 C C . GLY A 1 78 ? 18.797 15.367 34.016 1.00 19.87 78 GLY A C 1
ATOM 600 O O . GLY A 1 78 ? 19.770 15.964 33.548 1.00 19.64 78 GLY A O 1
ATOM 601 N N . ALA A 1 79 ? 17.928 14.699 33.260 1.00 15.16 79 ALA A N 1
ATOM 602 C CA . ALA A 1 79 ? 18.088 14.615 31.808 1.00 14.44 79 ALA A CA 1
ATOM 603 C C . ALA A 1 79 ? 17.686 15.888 31.072 1.00 12.87 79 ALA A C 1
ATOM 604 O O . ALA A 1 79 ? 18.332 16.294 30.108 1.00 17.07 79 ALA A O 1
ATOM 606 N N . GLU A 1 80 ? 16.619 16.517 31.550 1.00 15.62 80 GLU A N 1
ATOM 607 C CA . GLU A 1 80 ? 16.058 17.715 30.940 1.00 10.50 80 GLU A CA 1
ATOM 608 C C . GLU A 1 80 ? 17.005 18.807 30.442 1.00 15.26 80 GLU A C 1
ATOM 609 O O . GLU A 1 80 ? 16.960 19.179 29.267 1.00 15.97 80 GLU A O 1
ATOM 615 N N . PRO A 1 81 ? 17.882 19.334 31.312 1.00 17.18 81 PRO A N 1
ATOM 616 C CA . PRO A 1 81 ? 18.805 20.391 30.863 1.00 14.96 81 PRO A CA 1
ATOM 617 C C . PRO A 1 81 ? 19.674 20.014 29.652 1.00 12.90 81 PRO A C 1
ATOM 618 O O . PRO A 1 81 ? 19.938 20.837 28.785 1.00 17.67 81 PRO A O 1
ATOM 622 N N . HIS A 1 82 ? 20.115 18.768 29.584 1.00 14.36 82 HIS A N 1
ATOM 623 C CA . HIS A 1 82 ? 20.957 18.367 28.470 1.00 14.23 82 HIS A CA 1
ATOM 624 C C . HIS A 1 82 ? 20.123 18.079 27.233 1.00 11.74 82 HIS A C 1
ATOM 625 O O .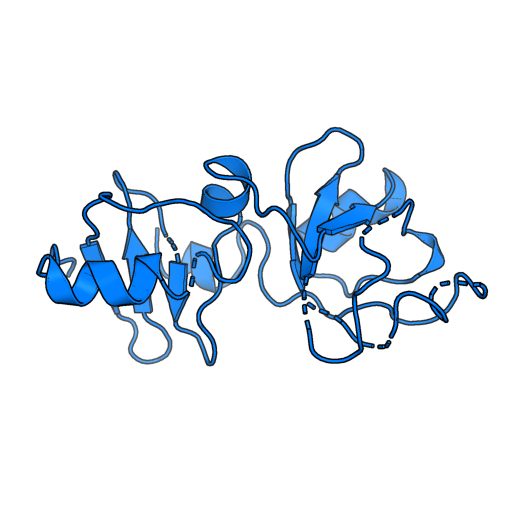 HIS A 1 82 ? 20.554 18.337 26.105 1.00 19.78 82 HIS A O 1
ATOM 632 N N . ILE A 1 83 ? 18.923 17.556 27.434 1.00 17.17 83 ILE A N 1
ATOM 633 C CA . ILE A 1 83 ? 18.052 17.291 26.305 1.00 14.56 83 ILE A CA 1
ATOM 634 C C . ILE A 1 83 ? 17.718 18.662 25.706 1.00 18.15 83 ILE A C 1
ATOM 635 O O . ILE A 1 83 ? 17.655 18.815 24.495 1.00 16.05 83 ILE A O 1
ATOM 640 N N . LEU A 1 84 ? 17.533 19.665 26.563 1.00 16.96 84 LEU A N 1
ATOM 641 C CA . LEU A 1 84 ? 17.226 21.009 26.087 1.00 20.66 84 LEU A CA 1
ATOM 642 C C . LEU A 1 84 ? 18.346 21.560 25.217 1.00 22.00 84 LEU A C 1
ATOM 643 O O . LEU A 1 84 ? 18.131 22.493 24.445 1.00 23.50 84 LEU A O 1
ATOM 648 N N . ASN A 1 85 ? 19.533 20.969 25.342 1.00 20.86 85 ASN A N 1
ATOM 649 C CA . ASN A 1 85 ? 20.689 21.378 24.558 1.00 14.68 85 ASN A CA 1
ATOM 650 C C . ASN A 1 85 ? 20.991 20.433 23.399 1.00 15.88 85 ASN A C 1
ATOM 651 O O . ASN A 1 85 ? 22.030 20.557 22.762 1.00 22.29 85 ASN A O 1
ATOM 656 N N . GLY A 1 86 ? 20.093 19.484 23.132 1.00 14.25 86 GLY A N 1
ATOM 657 C CA . GLY A 1 86 ? 20.297 18.571 22.020 1.00 15.05 86 GLY A CA 1
ATOM 658 C C . GLY A 1 86 ? 21.078 17.288 22.283 1.00 14.38 86 GLY A C 1
ATOM 659 O O . GLY A 1 86 ? 21.400 16.554 21.362 1.00 16.69 86 GLY A O 1
ATOM 660 N N . SER A 1 87 ? 21.391 17.015 23.536 1.00 14.98 87 SER A N 1
ATOM 661 C CA . SER A 1 87 ? 22.104 15.797 23.887 1.00 16.57 87 SER A CA 1
ATOM 662 C C . SER A 1 87 ? 21.278 14.573 23.514 1.00 20.78 87 SER A C 1
ATOM 663 O O . SER A 1 87 ? 20.050 14.646 23.484 1.00 25.69 87 SER A O 1
ATOM 666 N N . ASP A 1 88 ? 21.943 13.454 23.228 1.00 24.55 88 ASP A N 1
ATOM 667 C CA . ASP A 1 88 ? 21.226 12.219 22.933 1.00 20.65 88 ASP A CA 1
ATOM 668 C C . ASP A 1 88 ? 20.507 11.864 24.237 1.00 23.25 88 ASP A C 1
ATOM 669 O O . ASP A 1 88 ? 20.876 12.344 25.309 1.00 12.18 88 ASP A O 1
ATOM 674 N N . LEU A 1 89 ? 19.498 11.009 24.149 1.00 18.36 89 LEU A N 1
ATOM 675 C CA . LEU A 1 89 ? 18.747 10.601 25.324 1.00 20.29 89 LEU A CA 1
ATOM 676 C C . LEU A 1 89 ? 19.151 9.189 25.733 1.00 18.92 89 LEU A C 1
ATOM 677 O O . LEU A 1 89 ? 19.033 8.251 24.946 1.00 21.21 89 LEU A O 1
ATOM 682 N N . PHE A 1 90 ? 19.619 9.042 26.967 1.00 18.33 90 PHE A N 1
ATOM 683 C CA . PHE A 1 90 ? 20.048 7.747 27.473 1.00 18.16 90 PHE A CA 1
ATOM 684 C C . PHE A 1 90 ? 18.996 7.125 28.380 1.00 20.28 90 PHE A C 1
ATOM 685 O O . PHE A 1 90 ? 18.340 7.816 29.152 1.00 20.28 90 PHE A O 1
ATOM 693 N N . ALA A 1 91 ? 18.842 5.809 28.271 1.00 15.50 91 ALA A N 1
ATOM 694 C CA . ALA A 1 91 ? 17.837 5.065 29.022 1.00 18.24 91 ALA A CA 1
ATOM 695 C C . ALA A 1 91 ? 17.695 5.346 30.518 1.00 17.47 91 ALA A C 1
ATOM 696 O O . ALA A 1 91 ? 16.578 5.395 31.030 1.00 19.15 91 ALA A O 1
ATOM 698 N N . PRO A 1 92 ? 18.813 5.528 31.241 1.00 16.35 92 PRO A N 1
ATOM 699 C CA . PRO A 1 92 ? 18.748 5.798 32.682 1.00 14.80 92 PRO A CA 1
ATOM 700 C C . PRO A 1 92 ? 17.926 7.030 33.041 1.00 14.05 92 PRO A C 1
ATOM 701 O O . PRO A 1 92 ? 17.427 7.152 34.163 1.00 22.75 92 PRO A O 1
ATOM 705 N N . GLY A 1 93 ? 17.793 7.956 32.102 1.00 16.54 93 GLY A N 1
ATOM 706 C CA . GLY A 1 93 ? 17.034 9.163 32.388 1.00 12.78 93 GLY A CA 1
ATOM 707 C C . GLY A 1 93 ? 15.578 9.097 31.975 1.00 15.52 93 GLY A C 1
ATOM 708 O O . GLY A 1 93 ? 14.851 10.088 32.081 1.00 16.53 93 GLY A O 1
ATOM 709 N N . ILE A 1 94 ? 15.136 7.938 31.501 1.00 18.25 94 ILE A N 1
ATOM 710 C CA . ILE A 1 94 ? 13.749 7.790 31.082 1.00 18.79 94 ILE A CA 1
ATOM 711 C C . ILE A 1 94 ? 12.858 7.289 32.216 1.00 19.47 94 ILE A C 1
ATOM 712 O O . ILE A 1 94 ? 13.128 6.260 32.831 1.00 24.03 94 ILE A O 1
ATOM 717 N N . VAL A 1 95 ? 11.797 8.038 32.490 1.00 19.38 95 VAL A N 1
ATOM 718 C CA . VAL A 1 95 ? 10.850 7.692 33.539 1.00 19.38 95 VAL A CA 1
ATOM 719 C C . VAL A 1 95 ? 9.752 6.764 33.003 1.00 19.49 95 VAL A C 1
ATOM 720 O O . VAL A 1 95 ? 9.386 5.778 33.643 1.00 24.22 95 VAL A O 1
ATOM 724 N N . SER A 1 96 ? 9.233 7.077 31.821 1.00 18.24 96 SER A N 1
ATOM 725 C CA . SER A 1 96 ? 8.189 6.259 31.218 1.00 17.61 96 SER A CA 1
ATOM 726 C C . SER A 1 96 ? 8.109 6.566 29.738 1.00 15.21 96 SER A C 1
ATOM 727 O O . SER A 1 96 ? 8.639 7.567 29.281 1.00 18.77 96 SER A O 1
ATOM 738 N N . ASP A 1 98 ? 5.758 5.410 25.796 1.00 16.66 98 ASP A N 1
ATOM 739 C CA . ASP A 1 98 ? 4.738 4.652 25.082 1.00 14.20 98 ASP A CA 1
ATOM 740 C C . ASP A 1 98 ? 5.332 3.254 24.845 1.00 13.26 98 ASP A C 1
ATOM 741 O O . ASP A 1 98 ? 6.397 3.134 24.252 1.00 13.75 98 ASP A O 1
ATOM 746 N N . ASP A 1 99 ? 4.669 2.194 25.299 1.00 17.11 99 ASP A N 1
ATOM 747 C CA . ASP A 1 99 ? 5.254 0.871 25.096 1.00 20.77 99 ASP A CA 1
ATOM 748 C C . ASP A 1 99 ? 5.179 0.364 23.670 1.00 21.53 99 ASP A C 1
ATOM 749 O O . ASP A 1 99 ? 5.644 -0.730 23.379 1.00 25.37 99 ASP A O 1
ATOM 754 N N . SER A 1 100 ? 4.626 1.163 22.766 1.00 19.74 100 SER A N 1
ATOM 755 C CA . SER A 1 100 ? 4.544 0.727 21.387 1.00 21.50 100 SER A CA 1
ATOM 756 C C . SER A 1 100 ? 5.698 1.298 20.564 1.00 20.22 100 SER A C 1
ATOM 757 O O . SER A 1 100 ? 5.814 1.016 19.382 1.00 19.58 100 SER A O 1
ATOM 760 N N . ILE A 1 101 ? 6.566 2.081 21.202 1.00 18.37 101 ILE A N 1
ATOM 761 C CA . ILE A 1 101 ? 7.706 2.672 20.508 1.00 17.17 101 ILE A CA 1
ATOM 762 C C . ILE A 1 101 ? 8.729 1.630 20.053 1.00 18.46 101 ILE A C 1
ATOM 763 O O . ILE A 1 101 ? 9.131 0.743 20.808 1.00 16.22 101 ILE A O 1
ATOM 768 N N . ARG A 1 102 ? 9.137 1.749 18.796 1.00 19.15 102 ARG A N 1
ATOM 769 C CA . ARG A 1 102 ? 10.103 0.843 18.204 1.00 18.11 102 ARG A CA 1
ATOM 770 C C . ARG A 1 102 ? 11.238 1.656 17.598 1.00 21.10 102 ARG A C 1
ATOM 771 O O . ARG A 1 102 ? 11.067 2.829 17.244 1.00 19.71 102 ARG A O 1
ATOM 779 N N . LYS A 1 103 ? 12.395 1.023 17.474 1.00 19.93 103 LYS A N 1
ATOM 780 C CA . LYS A 1 103 ? 13.559 1.674 16.893 1.00 23.34 103 LYS A CA 1
ATOM 781 C C . LYS A 1 103 ? 13.149 2.294 15.565 1.00 23.51 103 LYS A C 1
ATOM 782 O O . LYS A 1 103 ? 12.522 1.639 14.735 1.00 22.39 103 LYS A O 1
ATOM 788 N N . GLY A 1 104 ? 13.480 3.566 15.369 1.00 28.08 104 GLY A N 1
ATOM 789 C CA . GLY A 1 104 ? 13.120 4.217 14.122 1.00 23.84 104 GLY A CA 1
ATOM 790 C C . GLY A 1 104 ? 11.936 5.169 14.196 1.00 22.04 104 GLY A C 1
ATOM 791 O O . GLY A 1 104 ? 11.788 6.024 13.329 1.00 21.04 104 GLY A O 1
ATOM 792 N N . ASP A 1 105 ? 11.087 5.019 15.211 1.00 17.19 105 ASP A N 1
ATOM 793 C CA . ASP A 1 105 ? 9.935 5.902 15.382 1.00 17.94 105 ASP A CA 1
ATOM 794 C C . ASP A 1 105 ? 10.373 7.298 15.831 1.00 20.05 105 ASP A C 1
ATOM 795 O O . ASP A 1 105 ? 11.404 7.470 16.487 1.00 19.91 105 ASP A O 1
ATOM 808 N N . ILE A 1 107 ? 9.968 10.249 18.305 1.00 17.34 107 ILE A N 1
ATOM 809 C CA . ILE A 1 107 ? 9.447 10.328 19.662 1.00 12.84 107 ILE A CA 1
ATOM 810 C C . ILE A 1 107 ? 9.380 11.772 20.126 1.00 14.44 107 ILE A C 1
ATOM 811 O O . ILE A 1 107 ? 10.114 12.638 19.645 1.00 15.22 107 ILE A O 1
ATOM 816 N N . PHE A 1 108 ? 8.493 12.017 21.079 1.00 12.21 108 PHE A N 1
ATOM 817 C CA . PHE A 1 108 ? 8.274 13.347 21.607 1.00 14.54 108 PHE A CA 1
ATOM 818 C C . PHE A 1 108 ? 8.606 13.311 23.083 1.00 14.29 108 PHE A C 1
ATOM 819 O O . PHE A 1 108 ? 7.926 12.660 23.869 1.00 15.28 108 PHE A O 1
ATOM 827 N N . VAL A 1 109 ? 9.676 14.016 23.430 1.00 14.12 109 VAL A N 1
ATOM 828 C CA . VAL A 1 109 ? 10.210 14.056 24.776 1.00 13.35 109 VAL A CA 1
ATOM 829 C C . VAL A 1 109 ? 9.603 15.119 25.663 1.00 16.87 109 VAL A C 1
ATOM 830 O O . VAL A 1 109 ? 9.570 16.289 25.304 1.00 18.71 109 VAL A O 1
ATOM 834 N N . LYS A 1 110 ? 9.145 14.711 26.840 1.00 15.50 110 LYS A N 1
ATOM 835 C CA . LYS A 1 110 ? 8.560 15.662 27.767 1.00 18.07 110 LYS A CA 1
ATOM 836 C C . LYS A 1 110 ? 9.198 15.606 29.145 1.00 16.02 110 LYS A C 1
ATOM 837 O O . LYS A 1 110 ? 9.745 14.586 29.565 1.00 12.04 110 LYS A O 1
ATOM 843 N N . SER A 1 111 ? 9.128 16.737 29.830 1.00 12.32 111 SER A N 1
ATOM 844 C CA . SER A 1 111 ? 9.636 16.863 31.183 1.00 13.57 111 SER A CA 1
ATOM 845 C C . SER A 1 111 ? 8.622 16.182 32.095 1.00 15.04 111 SER A C 1
ATOM 846 O O . SER A 1 111 ? 7.450 16.066 31.750 1.00 15.28 111 SER A O 1
ATOM 849 N N . SER A 1 112 ? 9.059 15.757 33.273 1.00 24.42 112 SER A N 1
ATOM 850 C CA . SER A 1 112 ? 8.142 15.143 34.226 1.00 24.77 112 SER A CA 1
ATOM 851 C C . SER A 1 112 ? 7.114 16.199 34.672 1.00 25.65 112 SER A C 1
ATOM 852 O O . SER A 1 112 ? 6.081 15.866 35.266 1.00 21.28 112 SER A O 1
ATOM 855 N N . LYS A 1 113 ? 7.393 17.470 34.386 1.00 15.92 113 LYS A N 1
ATOM 856 C CA . LYS A 1 113 ? 6.458 18.538 34.741 1.00 20.89 113 LYS A CA 1
ATOM 857 C C . LYS A 1 113 ? 5.353 18.681 33.697 1.00 20.63 113 LYS A C 1
ATOM 858 O O . LYS A 1 113 ? 4.480 19.535 33.818 1.00 24.01 113 LYS A O 1
ATOM 864 N N . GLY A 1 114 ? 5.403 17.865 32.655 1.00 17.37 114 GLY A N 1
ATOM 865 C CA . GLY A 1 114 ? 4.355 17.914 31.651 1.00 13.04 114 GLY A CA 1
ATOM 866 C C . GLY A 1 114 ? 4.645 18.513 30.295 1.00 14.03 114 GLY A C 1
ATOM 867 O O . GLY A 1 114 ? 4.176 17.987 29.292 1.00 19.38 114 GLY A O 1
ATOM 868 N N . TYR A 1 115 ? 5.400 19.604 30.239 1.00 13.04 115 TYR A N 1
ATOM 869 C CA . TYR A 1 115 ? 5.689 20.239 28.951 1.00 16.71 115 TYR A CA 1
ATOM 870 C C . TYR A 1 115 ? 6.730 19.490 28.120 1.00 14.49 115 TYR A C 1
ATOM 871 O O . TYR A 1 115 ? 7.621 18.836 28.660 1.00 15.66 115 TYR A O 1
ATOM 880 N N . PHE A 1 116 ? 6.602 19.590 26.802 1.00 14.77 116 PHE A N 1
ATOM 881 C CA . PHE A 1 116 ? 7.512 18.928 25.875 1.00 12.55 116 PHE A CA 1
ATOM 882 C C . PHE A 1 116 ? 8.773 19.739 25.649 1.00 13.97 116 PHE A C 1
ATOM 883 O O . PHE A 1 116 ? 8.738 20.970 25.611 1.00 14.13 116 PHE A O 1
ATOM 891 N N . ILE A 1 117 ? 9.893 19.043 25.495 1.00 16.30 117 ILE A N 1
ATOM 892 C CA . ILE A 1 117 ? 11.172 19.716 25.334 1.00 13.51 117 ILE A CA 1
ATOM 893 C C . ILE A 1 117 ? 11.966 19.355 24.086 1.00 15.98 117 ILE A C 1
ATOM 894 O O . ILE A 1 117 ? 12.884 20.072 23.723 1.00 16.17 117 ILE A O 1
ATOM 899 N N . ALA A 1 118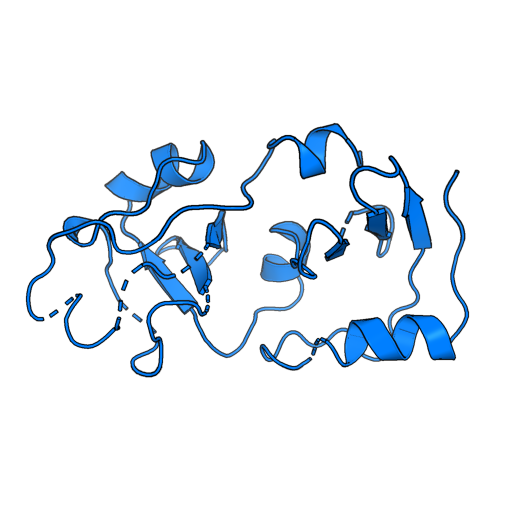 ? 11.625 18.255 23.423 1.00 11.43 118 ALA A N 1
ATOM 900 C CA . ALA A 1 118 ? 12.363 17.889 22.222 1.00 13.26 118 ALA A CA 1
ATOM 901 C C . ALA A 1 118 ? 11.667 16.834 21.388 1.00 12.66 118 ALA A C 1
ATOM 902 O O . ALA A 1 118 ? 10.692 16.214 21.821 1.00 14.17 118 ALA A O 1
ATOM 904 N N . VAL A 1 119 ? 12.170 16.664 20.169 1.00 12.89 119 VAL A N 1
ATOM 905 C CA . VAL A 1 119 ? 11.678 15.641 19.264 1.00 9.12 119 VAL A CA 1
ATOM 906 C C . VAL A 1 119 ? 12.881 14.737 19.051 1.00 13.43 119 VAL A C 1
ATOM 907 O O . VAL A 1 119 ? 14.011 15.211 18.921 1.00 11.95 119 VAL A O 1
ATOM 911 N N . GLY A 1 120 ? 12.651 13.433 19.050 1.00 12.41 120 GLY A N 1
ATOM 912 C CA . GLY A 1 120 ? 13.753 12.519 18.852 1.00 10.86 120 GLY A CA 1
ATOM 913 C C . GLY A 1 120 ? 13.403 11.392 17.905 1.00 19.27 120 GLY A C 1
ATOM 914 O O . GLY A 1 120 ? 12.285 11.291 17.402 1.00 12.60 120 GLY A O 1
ATOM 923 N N . ALA A 1 122 ? 13.821 7.301 17.949 1.00 15.69 122 ALA A N 1
ATOM 924 C CA . ALA A 1 122 ? 14.157 6.175 18.808 1.00 14.81 122 ALA A CA 1
ATOM 925 C C . ALA A 1 122 ? 15.307 5.327 18.277 1.00 16.59 122 ALA A C 1
ATOM 926 O O . ALA A 1 122 ? 15.375 5.021 17.089 1.00 15.96 122 ALA A O 1
ATOM 928 N N . GLU A 1 123 ? 16.196 4.931 19.178 1.00 22.07 123 GLU A N 1
ATOM 929 C CA . GLU A 1 123 ? 17.336 4.092 18.832 1.00 25.21 123 GLU A CA 1
ATOM 930 C C . GLU A 1 123 ? 17.165 2.696 19.445 1.00 24.65 123 GLU A C 1
ATOM 931 O O . GLU A 1 123 ? 17.983 1.811 19.211 1.00 21.75 123 GLU A O 1
ATOM 945 N N . ASP A 1 125 ? 13.874 -0.220 21.157 1.00 21.39 125 ASP A N 1
ATOM 946 C CA . ASP A 1 125 ? 12.457 -0.535 21.322 1.00 22.28 125 ASP A CA 1
ATOM 947 C C . ASP A 1 125 ? 12.084 -0.264 22.788 1.00 20.09 125 ASP A C 1
ATOM 948 O O . ASP A 1 125 ? 12.914 -0.420 23.683 1.00 16.05 125 ASP A O 1
ATOM 953 N N . ALA A 1 126 ? 10.835 0.125 23.035 1.00 14.27 126 ALA A N 1
ATOM 954 C CA . ALA A 1 126 ? 10.400 0.415 24.393 1.00 15.53 126 ALA A CA 1
ATOM 955 C C . ALA A 1 126 ? 10.631 -0.758 25.354 1.00 16.47 126 ALA A C 1
ATOM 956 O O . ALA A 1 126 ? 10.948 -0.556 26.524 1.00 15.93 126 ALA A O 1
ATOM 958 N N . GLY A 1 127 ? 10.466 -1.979 24.861 1.00 15.01 127 GLY A N 1
ATOM 959 C CA . GLY A 1 127 ? 10.660 -3.142 25.711 1.00 13.58 127 GLY A CA 1
ATOM 960 C C . GLY A 1 127 ? 12.055 -3.240 26.307 1.00 14.49 127 GLY A C 1
ATOM 961 O O . GLY A 1 127 ? 12.215 -3.411 27.515 1.00 18.12 127 GLY A O 1
ATOM 962 N N . GLU A 1 128 ? 13.066 -3.140 25.453 1.00 15.27 128 GLU A N 1
ATOM 963 C CA . GLU A 1 128 ? 14.453 -3.231 25.887 1.00 16.74 128 GLU A CA 1
ATOM 964 C C . GLU A 1 128 ? 14.842 -2.059 26.784 1.00 15.94 128 GLU A C 1
ATOM 965 O O . GLU A 1 128 ? 15.576 -2.237 27.758 1.00 16.52 128 GLU A O 1
ATOM 971 N N . VAL A 1 129 ? 14.355 -0.863 26.463 1.00 12.87 129 VAL A N 1
ATOM 972 C CA . VAL A 1 129 ? 14.664 0.310 27.285 1.00 13.01 129 VAL A CA 1
ATOM 973 C C . VAL A 1 129 ? 14.166 0.151 28.722 1.00 14.65 129 VAL A C 1
ATOM 974 O O . VAL A 1 129 ? 14.914 0.360 29.670 1.00 15.72 129 VAL A O 1
ATOM 986 N N . ALA A 1 131 ? 13.321 -2.580 30.329 1.00 14.16 131 ALA A N 1
ATOM 987 C CA . ALA A 1 131 ? 13.833 -3.755 31.022 1.00 17.12 131 ALA A CA 1
ATOM 988 C C . ALA A 1 131 ? 15.304 -3.628 31.425 1.00 12.77 131 ALA A C 1
ATOM 989 O O . ALA A 1 131 ? 15.709 -4.179 32.439 1.00 13.43 131 ALA A O 1
ATOM 991 N N . THR A 1 132 ? 16.096 -2.904 30.639 1.00 12.70 132 THR A N 1
ATOM 992 C CA . THR A 1 132 ? 17.522 -2.750 30.932 1.00 16.68 132 THR A CA 1
ATOM 993 C C . THR A 1 132 ? 17.873 -1.396 31.550 1.00 19.20 132 THR A C 1
ATOM 994 O O . THR A 1 132 ? 18.748 -1.305 32.418 1.00 16.72 132 THR A O 1
ATOM 998 N N . LYS A 1 133 ? 17.180 -0.354 31.104 1.00 20.23 133 LYS A N 1
ATOM 999 C CA . LYS A 1 133 ? 17.432 1.009 31.576 1.00 23.58 133 LYS A CA 1
ATOM 1000 C C . LYS A 1 133 ? 18.875 1.399 31.296 1.00 20.45 133 LYS A C 1
ATOM 1001 O O . LYS A 1 133 ? 19.526 2.054 32.110 1.00 25.71 133 LYS A O 1
ATOM 1007 N N . ARG A 1 134 ? 19.382 0.977 30.146 1.00 20.85 134 ARG A N 1
ATOM 1008 C CA . ARG A 1 134 ? 20.741 1.327 29.758 1.00 24.22 134 ARG A CA 1
ATOM 1009 C C . ARG A 1 134 ? 20.848 1.397 28.247 1.00 20.04 134 ARG A C 1
ATOM 1010 O O . ARG A 1 134 ? 20.122 0.705 27.531 1.00 19.82 134 ARG A O 1
ATOM 1018 N N . GLY A 1 135 ? 21.747 2.251 27.766 1.00 22.35 135 GLY A N 1
ATOM 1019 C CA . GLY A 1 135 ? 21.941 2.398 26.335 1.00 20.34 135 GLY A CA 1
ATOM 1020 C C . GLY A 1 135 ? 21.360 3.696 25.817 1.00 25.02 135 GLY A C 1
ATOM 1021 O O . GLY A 1 135 ? 20.646 4.387 26.535 1.00 24.09 135 GLY A O 1
ATOM 1022 N N . LYS A 1 136 ? 21.681 4.038 24.575 1.00 28.45 136 LYS A N 1
ATOM 1023 C CA . LYS A 1 136 ? 21.161 5.251 23.964 1.00 25.00 136 LYS A CA 1
ATOM 1024 C C . LYS A 1 136 ? 19.743 4.962 23.494 1.00 23.06 136 LYS A C 1
ATOM 1025 O O . LYS A 1 136 ? 19.533 4.198 22.554 1.00 26.25 136 LYS A O 1
ATOM 1031 N N . ALA A 1 137 ? 18.768 5.572 24.152 1.00 19.58 137 ALA A N 1
ATOM 1032 C CA . ALA A 1 137 ? 17.365 5.364 23.801 1.00 21.60 137 ALA A CA 1
ATOM 1033 C C . ALA A 1 137 ? 16.939 6.135 22.549 1.00 19.57 137 ALA A C 1
ATOM 1034 O O . ALA A 1 137 ? 16.111 5.659 21.769 1.00 18.75 137 ALA A O 1
ATOM 1036 N N . ALA A 1 138 ? 17.510 7.318 22.346 1.00 19.49 138 ALA A N 1
ATOM 1037 C CA . ALA A 1 138 ? 17.149 8.121 21.181 1.00 16.35 138 ALA A CA 1
ATOM 1038 C C . ALA A 1 138 ? 18.146 9.214 20.879 1.00 16.80 138 ALA A C 1
ATOM 1039 O O . ALA A 1 138 ? 18.929 9.613 21.740 1.00 19.49 138 ALA A O 1
ATOM 1041 N N . ARG A 1 139 ? 18.130 9.684 19.639 1.00 16.63 139 ARG A N 1
ATOM 1042 C CA . ARG A 1 139 ? 18.972 10.806 19.269 1.00 21.99 139 ARG A CA 1
ATOM 1043 C C . ARG A 1 139 ? 17.972 11.952 19.146 1.00 19.44 139 ARG A C 1
ATOM 1044 O O . ARG A 1 139 ? 16.857 11.742 18.665 1.00 19.71 139 ARG A O 1
ATOM 1052 N N . ILE A 1 140 ? 18.341 13.143 19.608 1.00 21.92 140 ILE A N 1
ATOM 1053 C CA . ILE A 1 140 ? 17.438 14.300 19.525 1.00 22.14 140 ILE A CA 1
ATOM 1054 C C . ILE A 1 140 ? 17.612 15.036 18.197 1.00 19.15 140 ILE A C 1
ATOM 1055 O O . ILE A 1 140 ? 18.727 15.411 17.832 1.00 17.21 140 ILE A O 1
ATOM 1060 N N . ILE A 1 141 ? 16.510 15.246 17.481 1.00 15.47 141 ILE A N 1
ATOM 1061 C CA . ILE A 1 141 ? 16.570 15.920 16.186 1.00 16.18 141 ILE A CA 1
ATOM 106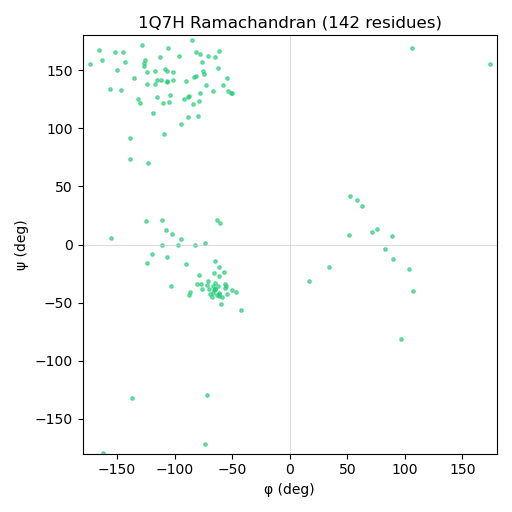2 C C . ILE A 1 141 ? 16.028 17.351 16.197 1.00 18.72 141 ILE A C 1
ATOM 1063 O O . ILE A 1 141 ? 16.183 18.090 15.220 1.00 20.11 141 ILE A O 1
ATOM 1068 N N . HIS A 1 142 ? 15.378 17.737 17.288 1.00 17.50 142 HIS A N 1
ATOM 1069 C CA . HIS A 1 142 ? 14.875 19.098 17.419 1.00 13.20 142 HIS A CA 1
ATOM 1070 C C . HIS A 1 142 ? 14.727 19.447 18.883 1.00 17.84 142 HIS A C 1
ATOM 1071 O O . HIS A 1 142 ? 14.186 18.668 19.669 1.00 17.21 142 HIS A O 1
ATOM 1078 N N . PHE A 1 143 ? 15.204 20.631 19.245 1.00 13.72 143 PHE A N 1
ATOM 1079 C CA . PHE A 1 143 ? 15.134 21.089 20.622 1.00 13.75 143 PHE A CA 1
ATOM 1080 C C . PHE A 1 143 ? 15.082 22.606 20.603 1.00 16.50 143 PHE A C 1
ATOM 1081 O O . PHE A 1 143 ? 15.375 23.222 19.582 1.00 18.28 143 PHE A O 1
ATOM 1089 N N . PRO A 1 144 ? 14.724 23.235 21.734 1.00 16.85 144 PRO A N 1
ATOM 1090 C CA . PRO A 1 144 ? 14.647 24.697 21.757 1.00 17.13 144 PRO A CA 1
ATOM 1091 C C . PRO A 1 144 ? 15.947 25.413 21.381 1.00 19.50 144 PRO A C 1
ATOM 1092 O O . PRO A 1 144 ? 17.029 25.033 21.820 1.00 16.79 144 PRO A O 1
ATOM 1096 N N . GLY A 1 145 ? 15.824 26.457 20.568 1.00 14.37 145 GLY A N 1
ATOM 1097 C CA . GLY A 1 145 ? 16.988 27.227 20.172 1.00 21.06 145 GLY A CA 1
ATOM 1098 C C . GLY A 1 145 ? 17.943 26.541 19.215 1.00 26.22 145 GLY A C 1
ATOM 1099 O O . GLY A 1 145 ? 19.043 27.041 18.981 1.00 29.11 145 GLY A O 1
ATOM 1100 N N . ASP A 1 146 ? 17.542 25.405 18.652 1.00 23.57 146 ASP A N 1
ATOM 1101 C CA . ASP A 1 146 ? 18.412 24.704 17.723 1.00 19.54 146 ASP A CA 1
ATOM 1102 C C . ASP A 1 146 ? 18.467 25.439 16.376 1.00 21.84 146 ASP A C 1
ATOM 1103 O O . ASP A 1 146 ? 17.960 26.548 16.251 1.00 25.32 146 ASP A O 1
ATOM 1108 N N . GLU A 1 147 ? 19.084 24.825 15.375 1.00 25.56 147 GLU A N 1
ATOM 1109 C CA . GLU A 1 147 ? 19.210 25.450 14.062 1.00 29.16 147 GLU A CA 1
ATOM 1110 C C . GLU A 1 147 ? 17.880 25.722 13.379 1.00 27.88 147 GLU A C 1
ATOM 1111 O O . GLU A 1 147 ? 17.730 26.727 12.689 1.00 27.25 147 GLU A O 1
ATOM 1117 N N . LEU A 1 148 ? 16.912 24.832 13.562 1.00 25.70 148 LEU A N 1
ATOM 1118 C CA . LEU A 1 148 ? 15.608 25.031 12.948 1.00 25.41 148 LEU A CA 1
ATOM 1119 C C . LEU A 1 148 ? 14.938 26.288 13.497 1.00 27.70 148 LEU A C 1
ATOM 1120 O O . LEU A 1 148 ? 14.380 27.083 12.741 1.00 26.64 148 LEU A O 1
ATOM 1125 N N . ILE A 1 149 ? 15.007 26.477 14.810 1.00 25.98 149 ILE A N 1
ATOM 1126 C CA . ILE A 1 149 ? 14.400 27.644 15.435 1.00 25.22 149 ILE A CA 1
ATOM 1127 C C . ILE A 1 149 ? 15.168 28.933 15.144 1.00 26.89 149 ILE A C 1
ATOM 1128 O O . ILE A 1 149 ? 14.563 29.993 15.008 1.00 22.14 149 ILE A O 1
ATOM 1133 N N . ARG A 1 150 ? 16.492 28.849 15.044 1.00 27.87 150 ARG A N 1
ATOM 1134 C CA . ARG A 1 150 ? 17.289 30.036 14.749 1.00 29.51 150 ARG A CA 1
ATOM 1135 C C . ARG A 1 150 ? 17.059 30.439 13.296 1.00 28.71 150 ARG A C 1
ATOM 1136 O O . ARG A 1 150 ? 17.092 31.620 12.956 1.00 29.72 150 ARG A O 1
ATOM 1144 N N . ALA A 1 151 ? 16.806 29.452 12.442 1.00 27.95 151 ALA A N 1
ATOM 1145 C CA . ALA A 1 151 ? 16.565 29.715 11.028 1.00 26.32 151 ALA A CA 1
ATOM 1146 C C . ALA A 1 151 ? 15.145 30.209 10.744 1.00 32.57 151 ALA A C 1
ATOM 1147 O O . ALA A 1 151 ? 14.914 30.907 9.759 1.00 33.80 151 ALA A O 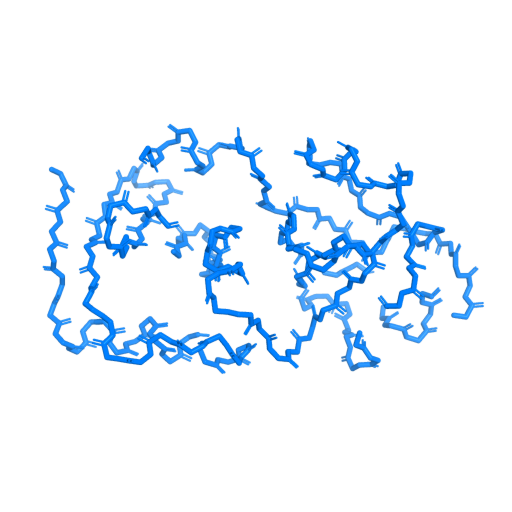1
ATOM 1149 N N . PHE A 1 152 ? 14.193 29.848 11.598 1.00 30.62 152 PHE A N 1
ATOM 1150 C CA . PHE A 1 152 ? 12.812 30.257 11.388 1.00 32.00 152 PHE A CA 1
ATOM 1151 C C . PHE A 1 152 ? 12.256 31.021 12.565 1.00 35.97 152 PHE A C 1
ATOM 1152 O O . PHE A 1 152 ? 11.390 30.527 13.285 1.00 39.47 152 PHE A O 1
ATOM 1160 N N . PRO A 1 153 ? 12.747 32.248 12.774 1.00 43.32 153 PRO A N 1
ATOM 1161 C CA . PRO A 1 153 ? 12.307 33.106 13.876 1.00 48.21 153 PRO A CA 1
ATOM 1162 C C . PRO A 1 153 ? 10.788 33.223 13.904 1.00 55.59 153 PRO A C 1
ATOM 1163 O O . PRO A 1 153 ? 10.207 32.963 14.980 1.00 62.90 153 PRO A O 1
#

Nearest PDB structures (foldseek):
  1q7h-assembly1_A  TM=1.005E+00  e=3.486E-29  Thermoplasma acidophilum DSM 1728
  7bgb-assembly1_G  TM=8.642E-01  e=3.455E-04  Homo sapiens
  8i9y-assembly1_CG  TM=6.320E-01  e=3.455E-04  Thermochaetoides thermophila DSM 1495
  8esr-assembly1_l  TM=6.219E-01  e=9.016E-04  Schizosaccharomyces pombe
  2p38-assembly1_A  TM=6.525E-01  e=5.404E-03  Pyrococcus abyssi

Solvent-accessible surface area: 7554 Å² total

Radius of gyration: 15.38 Å; Cα contacts (8 Å, |Δi|>4): 288; chains: 1; bounding box: 31×39×36 Å

Sequence (144 aa):
SKHFISKKEAKRIWEQSRYGIDITGESLEVAAQKSASAYYIGGKPVFQAGDLIPSVYLLNYRNPSRNIVTVDEGAEPHILNGSDLFAPGIVSDDSIRKGDIFVKSSKGYFIAVGAEDAGEVATKRGKAARIIHFPGDELIRAFP

CATH classification: 3.10.450.120 (+1 more: 2.30.130.10)

Foldseek 3Di:
DKAWDDLVVVVVVQVLVPQVQHPRPFIWIWDDPVCWMWTDGPQATQIGHPHGHGALVSCQVGPGPDAEWEFEPVCQVVVLVQAFAWLLGTDARQQDDQPDHWYDYPVPGTFFDWANHSVCSVPSGDGGIGTDHGPPDPVRVVRD

Organism: Thermoplasma acidophilum (strain ATCC 25905 / DSM 1728 / JCM 9062 / NBRC 15155 / AMRC-C165) (NCBI:txid273075)

InterPro domains:
  IPR002478 PUA domain [PF01472] (73-143)
  IPR002478 PUA domain [SM00359] (71-145)
  IPR004521 Uncharacterised domain CHP00451 [TIGR00451] (45-146)
  IPR015266 Domain of unknown function DUF1947 [PF09183] (3-66)
  IPR015947 PUA-like superfamily [SSF88697] (70-150)
  IPR016437 MCT-1/Tma20 [PIRSF005067] (1-151)
  IPR022430 Conserved hypothetical protein CHP03684 [TIGR03684] (4-150)
  IPR036974 PUA domain superfamily [G3DSA:2.30.130.10] (68-153)
  IPR039757 Eukaryotic translation initiation factor 2D [PTHR12217] (28-150)

Secondary structure (DSSP, 8-state):
--EEPPHHHHHHHHH--TTS---TT---EEEE-SS-EEEEBTTB--EEESEEE--HHHHHHS--SSSEEEE-TTTHHHHTTT--EEGGGB---TT--TT--EEEETTS-EEEE----TTT-----SEEE---B-TTSHHHHH--

B-factor: mean 26.74, std 14.31, range [5.99, 87.42]